Protein AF-A0A8T4NI98-F1 (afdb_monomer)

Sequence (109 aa):
MTDIHHYGKRLEQALVHIEKAPIPKANKESLLAFYRACVADGIKAGKLHRYLGDLLFLTRNNKKKYIDYTRKDIEEIVVRIEQSAYAEWTKYSYKIGLRKFFTWLKGKR

Nearest PDB structures (foldseek):
  6rzb-assembly1_C  TM=2.446E-01  e=1.489E+00  Mus musculus
  6i2m-assembly1_A-2  TM=3.216E-01  e=5.193E+00  Vaccinia virus WR
  5krw-assembly1_A  TM=2.257E-01  e=6.071E+00  Salmonella enterica subsp. enterica serovar Typhimurium str. LT2

Solvent-accessible surface area (backbone atoms only — not comparable to full-atom values): 6309 Å² total; per-residue (Å²): 134,81,75,88,75,46,33,65,61,50,29,52,49,36,52,53,48,47,74,69,42,94,54,53,69,70,40,41,52,50,54,54,51,49,49,53,51,40,50,74,72,67,53,52,48,67,57,49,26,49,38,54,43,47,50,47,66,73,43,58,89,51,81,69,53,66,89,72,58,47,72,64,61,53,49,54,48,49,52,54,46,70,75,40,93,63,54,68,71,56,42,51,51,47,53,50,39,50,49,54,50,57,35,52,74,70,71,59,122

pLDDT: mean 90.77, std 11.13, range [39.84, 97.69]

Mean predicted aligned error: 4.32 Å

Radius of gyration: 13.84 Å; Cα contacts (8 Å, |Δi|>4): 68; chains: 1; bounding box: 37×34×32 Å

Foldseek 3Di:
DDPPPPLVVLLVVLLVCLVPAPEDPLQSVLLVVVLVVCVVVVNDSNLSSLLSNLVCVLPSVPRDRLLPDDPVNLVVSLVVLVPDPDDPVSSVSSVVSSCSSSCVSVVVD

Structure (mmCIF, N/CA/C/O backbone):
data_AF-A0A8T4NI98-F1
#
_entry.id   AF-A0A8T4NI98-F1
#
loop_
_atom_site.group_PDB
_atom_site.id
_atom_site.type_symbol
_atom_site.label_atom_id
_atom_site.label_alt_id
_atom_site.label_comp_id
_atom_site.label_asym_id
_atom_site.label_entity_id
_atom_site.label_seq_id
_atom_site.pdbx_PDB_ins_code
_atom_site.Cartn_x
_atom_site.Cartn_y
_atom_site.Cartn_z
_atom_site.occupancy
_atom_site.B_iso_or_equiv
_atom_site.auth_seq_id
_atom_site.auth_comp_id
_atom_site.auth_asym_id
_atom_site.auth_atom_id
_atom_site.pdbx_PDB_model_num
ATOM 1 N N . MET A 1 1 ? 20.095 -12.194 -19.456 1.00 39.84 1 MET A N 1
ATOM 2 C CA . MET A 1 1 ? 19.239 -11.077 -19.908 1.00 39.84 1 MET A CA 1
ATOM 3 C C . MET A 1 1 ? 19.260 -10.023 -18.816 1.00 39.84 1 MET A C 1
ATOM 5 O O . MET A 1 1 ? 18.743 -10.259 -17.735 1.00 39.84 1 MET A O 1
ATOM 9 N N . THR A 1 2 ? 20.017 -8.958 -19.050 1.00 41.66 2 THR A N 1
ATOM 10 C CA . THR A 1 2 ? 20.445 -7.964 -18.060 1.00 41.66 2 THR A CA 1
ATOM 11 C C . THR A 1 2 ? 19.244 -7.184 -17.517 1.00 41.66 2 THR A C 1
ATOM 13 O O . THR A 1 2 ? 18.476 -6.620 -18.294 1.00 41.66 2 THR A O 1
ATOM 16 N N . ASP A 1 3 ? 19.056 -7.161 -16.194 1.00 51.78 3 ASP A N 1
ATOM 17 C CA . ASP A 1 3 ? 18.019 -6.368 -15.517 1.00 51.78 3 ASP A CA 1
ATOM 18 C C . ASP A 1 3 ? 18.416 -4.876 -15.551 1.00 51.78 3 ASP A C 1
ATOM 20 O O . ASP A 1 3 ? 18.909 -4.311 -14.581 1.00 51.78 3 ASP A O 1
ATOM 24 N N . ILE A 1 4 ? 18.246 -4.238 -16.716 1.00 55.41 4 ILE A N 1
ATOM 25 C CA . ILE A 1 4 ? 18.576 -2.821 -16.983 1.00 55.41 4 ILE A CA 1
ATOM 26 C C . ILE A 1 4 ? 17.716 -1.860 -16.129 1.00 55.41 4 ILE A C 1
ATOM 28 O O . ILE A 1 4 ? 18.030 -0.681 -15.983 1.00 55.41 4 ILE A O 1
ATOM 32 N N . HIS A 1 5 ? 16.639 -2.351 -15.510 1.00 55.12 5 HIS A N 1
ATOM 33 C CA . HIS A 1 5 ? 15.677 -1.536 -14.766 1.00 55.12 5 HIS A CA 1
ATOM 34 C C . HIS A 1 5 ? 15.687 -1.754 -13.242 1.00 55.12 5 HIS A C 1
ATOM 36 O O . HIS A 1 5 ? 14.905 -1.117 -12.529 1.00 55.12 5 HIS A O 1
ATOM 42 N N . HIS A 1 6 ? 16.584 -2.605 -12.733 1.00 71.12 6 HIS A N 1
ATOM 43 C CA . HIS A 1 6 ? 16.768 -2.949 -11.321 1.00 71.12 6 HIS A CA 1
ATOM 44 C C . HIS A 1 6 ? 15.444 -3.246 -10.592 1.00 71.12 6 HIS A C 1
ATOM 46 O O . HIS A 1 6 ? 15.253 -2.859 -9.432 1.00 71.12 6 HIS A O 1
ATOM 52 N N . TYR A 1 7 ? 14.492 -3.898 -11.269 1.00 74.69 7 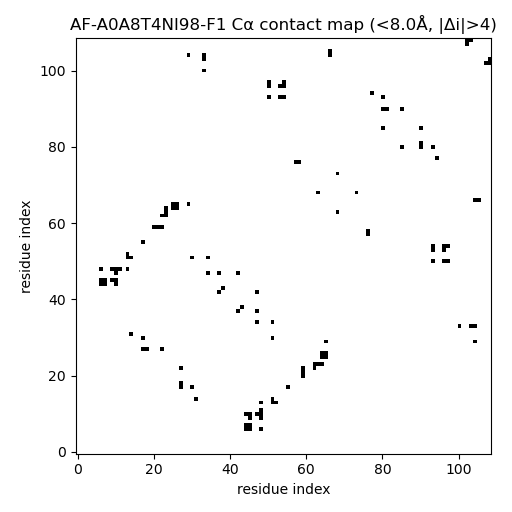TYR A N 1
ATOM 53 C CA . TYR A 1 7 ? 13.142 -4.073 -10.722 1.00 74.69 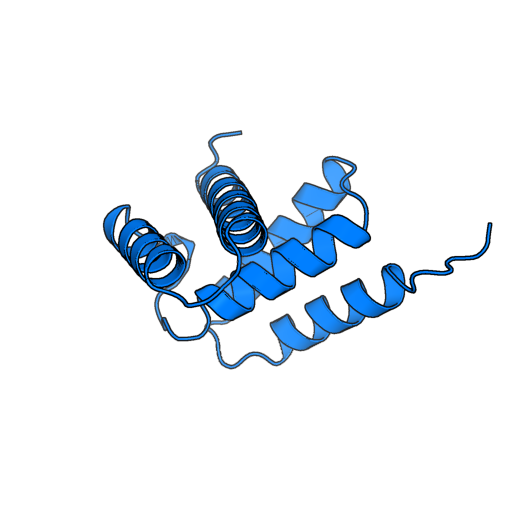7 TYR A CA 1
ATOM 54 C C . TYR A 1 7 ? 13.130 -4.987 -9.495 1.00 74.69 7 TYR A C 1
ATOM 56 O O . TYR A 1 7 ? 12.340 -4.746 -8.583 1.00 74.69 7 TYR A O 1
ATOM 64 N N . GLY A 1 8 ? 14.033 -5.973 -9.438 1.00 79.69 8 GLY A N 1
ATOM 65 C CA . GLY A 1 8 ? 14.259 -6.784 -8.238 1.00 79.69 8 GLY A CA 1
ATOM 66 C C . GLY A 1 8 ? 14.662 -5.925 -7.037 1.00 79.69 8 GLY A C 1
ATOM 67 O O . GLY A 1 8 ? 13.974 -5.922 -6.020 1.00 79.69 8 GLY A O 1
ATOM 68 N N . LYS A 1 9 ? 15.684 -5.074 -7.198 1.00 86.69 9 LYS A N 1
ATOM 69 C CA . LYS A 1 9 ? 16.168 -4.177 -6.135 1.00 86.69 9 LYS A CA 1
ATOM 70 C C . LYS A 1 9 ? 15.096 -3.191 -5.657 1.00 86.69 9 LYS A C 1
ATOM 72 O O . LYS A 1 9 ? 14.971 -2.936 -4.463 1.00 86.69 9 LYS A O 1
ATOM 77 N N . ARG A 1 10 ? 14.296 -2.632 -6.572 1.00 87.50 10 ARG A N 1
ATOM 78 C CA . ARG A 1 10 ? 13.192 -1.720 -6.209 1.00 87.50 10 ARG A CA 1
ATOM 79 C C . ARG A 1 10 ? 12.088 -2.433 -5.432 1.00 87.50 10 ARG A C 1
ATOM 81 O O . ARG A 1 10 ? 11.514 -1.851 -4.514 1.00 87.50 10 ARG A O 1
ATOM 88 N N . LEU A 1 11 ? 11.786 -3.677 -5.796 1.00 90.69 11 LEU A N 1
ATOM 89 C CA . LEU A 1 11 ? 10.825 -4.503 -5.074 1.00 90.69 11 LEU A CA 1
ATOM 90 C C . LEU A 1 11 ? 11.332 -4.840 -3.666 1.00 90.69 11 LEU A C 1
ATOM 92 O O . LEU A 1 11 ? 10.590 -4.658 -2.706 1.00 90.69 11 LEU A O 1
ATOM 96 N N . GLU A 1 12 ? 12.595 -5.245 -3.526 1.00 92.31 12 GLU A N 1
ATOM 97 C CA . GLU A 1 12 ? 13.228 -5.476 -2.221 1.00 92.31 12 GLU A CA 1
ATOM 98 C C . GLU A 1 12 ? 13.147 -4.235 -1.327 1.00 92.31 12 GLU A C 1
ATOM 100 O O . GLU A 1 12 ? 12.732 -4.320 -0.172 1.00 92.31 12 GLU A O 1
ATOM 105 N N . GLN A 1 13 ? 13.460 -3.057 -1.871 1.00 92.06 13 GLN A N 1
ATOM 106 C CA . GLN A 1 13 ? 13.343 -1.793 -1.142 1.00 92.06 13 GLN A CA 1
ATOM 107 C C . GLN A 1 13 ? 11.904 -1.502 -0.703 1.00 92.06 13 GLN A C 1
ATOM 109 O O . GLN A 1 13 ? 11.690 -1.074 0.430 1.00 92.06 13 GLN A O 1
ATOM 114 N N . ALA A 1 14 ? 10.911 -1.759 -1.560 1.00 93.50 14 ALA A N 1
ATOM 115 C CA . ALA A 1 14 ? 9.505 -1.594 -1.199 1.00 93.50 14 ALA A CA 1
ATOM 116 C C . ALA A 1 14 ? 9.107 -2.512 -0.029 1.00 93.50 14 ALA A C 1
ATOM 118 O O . ALA A 1 14 ? 8.425 -2.065 0.892 1.00 93.50 14 ALA A O 1
ATOM 119 N N . LEU A 1 15 ? 9.580 -3.762 -0.021 1.00 95.00 15 LEU A N 1
ATOM 120 C CA . LEU A 1 15 ? 9.353 -4.700 1.082 1.00 95.00 15 LEU A CA 1
ATOM 121 C C . LEU A 1 15 ? 10.019 -4.215 2.379 1.00 95.00 15 LEU A C 1
ATOM 123 O O . LEU A 1 15 ? 9.370 -4.166 3.421 1.00 95.00 15 LEU A O 1
ATOM 127 N N . VAL A 1 16 ? 11.271 -3.754 2.311 1.00 95.38 16 VAL A N 1
ATOM 128 C CA . VAL A 1 16 ? 11.972 -3.166 3.468 1.00 95.38 16 VAL A CA 1
ATOM 129 C C . VAL A 1 16 ? 11.240 -1.930 4.002 1.00 95.38 16 VAL A C 1
ATOM 131 O O . VAL A 1 16 ? 11.148 -1.739 5.216 1.00 95.38 16 VAL A O 1
ATOM 134 N N . HIS A 1 17 ? 10.695 -1.086 3.124 1.00 94.38 17 HIS A N 1
ATOM 135 C CA . HIS A 1 17 ? 9.906 0.076 3.533 1.00 94.38 17 HIS A CA 1
ATOM 136 C C . HIS A 1 17 ? 8.609 -0.320 4.240 1.00 94.38 17 HIS A C 1
ATOM 138 O O . HIS A 1 17 ? 8.250 0.328 5.220 1.00 94.38 17 HIS A O 1
ATOM 144 N N . ILE A 1 18 ? 7.931 -1.383 3.797 1.00 95.62 18 ILE A N 1
ATOM 145 C CA . ILE A 1 18 ? 6.741 -1.912 4.480 1.00 95.62 18 ILE A CA 1
ATOM 146 C C . ILE A 1 18 ? 7.096 -2.373 5.896 1.00 95.62 18 ILE A C 1
ATOM 148 O O . ILE A 1 18 ? 6.419 -1.993 6.852 1.00 95.62 18 ILE A O 1
ATOM 152 N N . GLU A 1 19 ? 8.182 -3.133 6.045 1.00 94.62 19 GLU A N 1
ATOM 153 C CA . GLU A 1 19 ? 8.634 -3.626 7.351 1.00 94.62 19 GLU A CA 1
ATOM 154 C C . GLU A 1 19 ? 8.950 -2.484 8.322 1.00 94.62 19 GLU A C 1
ATOM 156 O O . GLU A 1 19 ? 8.563 -2.518 9.493 1.00 94.62 19 GLU A O 1
ATOM 161 N N . LYS A 1 20 ? 9.593 -1.420 7.830 1.00 94.88 20 LYS A N 1
ATOM 162 C CA . LYS A 1 20 ? 9.987 -0.258 8.640 1.00 94.88 20 LYS A CA 1
ATOM 163 C C . LYS A 1 20 ? 8.881 0.780 8.829 1.00 94.88 20 LYS A C 1
ATOM 165 O O . LYS A 1 20 ? 9.030 1.673 9.658 1.00 94.88 20 LYS A O 1
ATOM 170 N N . ALA A 1 21 ? 7.781 0.692 8.086 1.00 93.25 21 ALA A N 1
ATOM 171 C CA . ALA A 1 21 ? 6.736 1.704 8.134 1.00 93.25 21 ALA A CA 1
ATOM 172 C C . ALA A 1 21 ? 6.065 1.776 9.521 1.00 93.25 21 ALA A C 1
ATOM 174 O O . ALA A 1 21 ? 5.805 0.736 10.139 1.00 93.25 21 ALA A O 1
ATOM 175 N N . PRO A 1 22 ? 5.709 2.981 10.001 1.00 92.50 22 PRO A N 1
ATOM 176 C CA . PRO A 1 22 ? 5.006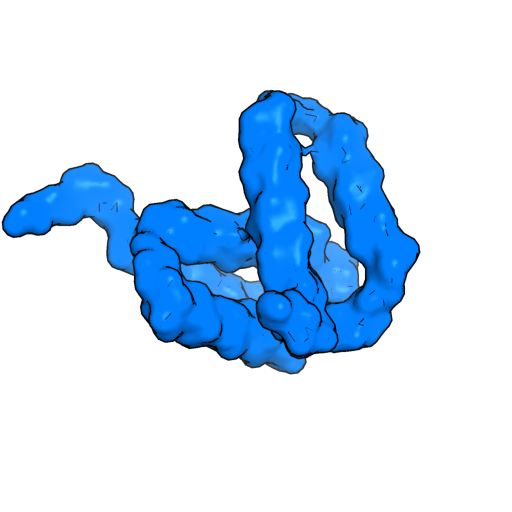 3.179 11.268 1.00 92.50 22 PRO A CA 1
ATOM 177 C C . PRO A 1 22 ? 3.493 2.910 11.124 1.00 92.50 22 PRO A C 1
ATOM 179 O O . PRO A 1 22 ? 2.660 3.739 11.478 1.00 92.50 22 PRO A O 1
ATOM 182 N N . ILE A 1 23 ? 3.134 1.750 10.568 1.00 93.44 23 ILE A N 1
ATOM 183 C CA . ILE A 1 23 ? 1.752 1.284 10.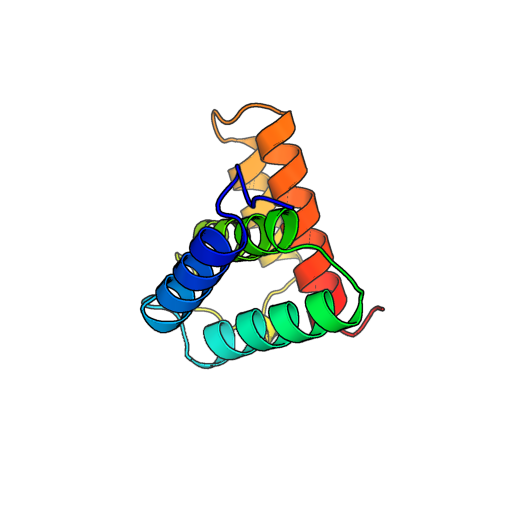384 1.00 93.44 23 ILE A CA 1
ATOM 184 C C . ILE A 1 23 ? 1.479 0.053 11.265 1.00 93.44 23 ILE A C 1
ATOM 186 O O . ILE A 1 23 ? 2.428 -0.640 11.647 1.00 93.44 23 ILE A O 1
ATOM 190 N N . PRO A 1 24 ? 0.205 -0.264 11.576 1.00 93.81 24 PRO A N 1
ATOM 191 C CA . PRO A 1 24 ? -0.140 -1.465 12.334 1.00 93.81 24 PRO A CA 1
ATOM 192 C C . PRO A 1 24 ? 0.477 -2.738 11.740 1.00 93.81 24 PRO A C 1
ATOM 194 O O . PRO A 1 24 ? 0.502 -2.908 10.522 1.00 93.81 24 PRO A O 1
ATOM 197 N N . LYS A 1 25 ? 0.911 -3.675 12.593 1.00 94.12 25 LYS A N 1
ATOM 198 C CA . LYS A 1 25 ? 1.512 -4.951 12.159 1.00 94.12 25 LYS A CA 1
ATOM 199 C C . LYS A 1 25 ? 0.623 -5.716 11.165 1.00 94.12 25 LYS A C 1
ATOM 201 O O . LYS A 1 25 ? 1.105 -6.125 10.115 1.00 94.12 25 LYS A O 1
ATOM 206 N N . ALA A 1 26 ? -0.683 -5.780 11.429 1.00 94.75 26 ALA A N 1
ATOM 207 C CA . ALA A 1 26 ? -1.664 -6.414 10.540 1.00 94.75 26 ALA A CA 1
ATOM 208 C C . ALA A 1 26 ? -1.700 -5.802 9.122 1.00 94.75 26 ALA A C 1
ATOM 210 O O . ALA A 1 26 ? -1.982 -6.492 8.141 1.00 94.75 26 ALA A O 1
ATOM 211 N N . ASN A 1 27 ? -1.387 -4.509 8.987 1.00 95.88 27 ASN A N 1
ATOM 212 C CA . ASN A 1 27 ? -1.330 -3.834 7.689 1.00 95.88 27 ASN A CA 1
ATOM 213 C C . ASN A 1 27 ? -0.075 -4.232 6.912 1.00 95.88 27 ASN A C 1
ATOM 215 O O . ASN A 1 27 ? -0.157 -4.480 5.709 1.00 95.88 27 ASN A O 1
ATOM 219 N N . LYS A 1 28 ? 1.065 -4.361 7.603 1.00 95.94 28 LYS A N 1
ATOM 220 C CA . LYS A 1 28 ? 2.297 -4.905 7.014 1.00 95.94 28 LYS A CA 1
ATOM 221 C C . LYS A 1 28 ? 2.051 -6.318 6.498 1.00 95.94 28 LYS A C 1
ATOM 223 O O . LYS A 1 28 ? 2.274 -6.588 5.324 1.00 95.94 28 LYS A O 1
ATOM 228 N N . GLU A 1 29 ? 1.484 -7.177 7.343 1.00 96.19 29 GLU A N 1
ATOM 229 C CA . GLU A 1 29 ? 1.140 -8.561 6.998 1.00 96.19 29 GLU A CA 1
ATOM 230 C C . GLU A 1 29 ? 0.202 -8.632 5.787 1.00 96.19 29 GLU A C 1
ATOM 232 O O . GLU A 1 29 ? 0.444 -9.413 4.870 1.00 96.19 29 GLU A O 1
ATOM 237 N N . SER A 1 30 ? -0.810 -7.761 5.722 1.00 96.69 30 SER A N 1
ATOM 238 C CA . SER A 1 30 ? -1.728 -7.684 4.578 1.00 96.69 30 SER A CA 1
ATOM 239 C C . SER A 1 30 ? -1.014 -7.313 3.271 1.00 96.69 30 SER A C 1
ATOM 241 O O . SER A 1 30 ? -1.306 -7.899 2.230 1.00 96.69 30 SER A O 1
ATOM 243 N N . LEU A 1 31 ? -0.061 -6.371 3.298 1.00 96.75 31 LEU A N 1
ATOM 244 C CA . LEU A 1 31 ? 0.722 -5.994 2.111 1.00 96.75 31 LEU A CA 1
ATOM 245 C C . LEU A 1 31 ? 1.664 -7.117 1.665 1.00 96.75 31 LEU A C 1
ATOM 247 O O . LEU A 1 31 ? 1.783 -7.378 0.469 1.00 96.75 31 LEU A O 1
ATOM 251 N N . LEU A 1 32 ? 2.302 -7.813 2.608 1.00 96.31 32 LEU A N 1
ATOM 252 C CA . LEU A 1 32 ? 3.174 -8.952 2.308 1.00 96.31 32 LEU A CA 1
ATOM 253 C C . LEU A 1 32 ? 2.383 -10.154 1.776 1.00 96.31 32 LEU A C 1
ATOM 255 O O . LEU A 1 32 ? 2.833 -10.840 0.858 1.00 96.31 32 LEU A O 1
ATOM 259 N N . ALA A 1 33 ? 1.194 -10.408 2.320 1.00 96.38 33 ALA A N 1
ATOM 260 C CA . ALA A 1 33 ? 0.295 -11.440 1.819 1.00 96.38 33 ALA A CA 1
ATOM 261 C C . ALA A 1 33 ? -0.217 -11.092 0.410 1.00 96.38 33 ALA A C 1
ATOM 263 O O . ALA A 1 33 ? -0.213 -11.952 -0.472 1.00 96.38 33 ALA A O 1
ATOM 264 N N . PHE A 1 34 ? -0.549 -9.822 0.156 1.00 96.94 34 PHE A N 1
ATOM 265 C CA . PHE A 1 34 ? -0.912 -9.351 -1.181 1.00 96.94 34 PHE A CA 1
ATOM 266 C C . PHE A 1 34 ? 0.235 -9.501 -2.180 1.00 96.94 34 PHE A C 1
ATOM 268 O O . PHE A 1 34 ? 0.016 -9.936 -3.311 1.00 96.94 34 PHE A O 1
ATOM 275 N N . TYR A 1 35 ? 1.464 -9.182 -1.765 1.00 95.88 35 TYR A N 1
ATOM 276 C CA . TYR A 1 35 ? 2.666 -9.418 -2.559 1.00 95.88 35 TYR A CA 1
ATOM 277 C C . TYR A 1 35 ? 2.772 -10.888 -2.983 1.00 95.88 35 TYR A C 1
ATOM 279 O O . TYR A 1 35 ? 2.881 -11.165 -4.177 1.00 95.88 35 TYR A O 1
ATOM 287 N N . ARG A 1 36 ? 2.659 -11.831 -2.035 1.00 95.44 36 ARG A N 1
ATOM 288 C CA . ARG A 1 36 ? 2.699 -13.276 -2.328 1.00 95.44 36 ARG A CA 1
ATOM 289 C C . ARG A 1 36 ? 1.589 -13.698 -3.290 1.00 95.44 36 ARG A C 1
ATOM 291 O O . ARG A 1 36 ? 1.856 -14.448 -4.223 1.00 95.44 36 ARG A O 1
ATOM 298 N N . ALA A 1 37 ? 0.372 -13.185 -3.106 1.00 95.38 37 ALA A N 1
ATOM 299 C CA . ALA A 1 37 ? -0.744 -13.465 -4.006 1.00 95.38 37 ALA A CA 1
ATOM 300 C C . ALA A 1 37 ? -0.484 -12.949 -5.429 1.00 95.38 37 ALA A C 1
ATOM 302 O O . ALA A 1 37 ? -0.697 -13.662 -6.399 1.00 95.38 37 ALA A O 1
ATOM 303 N N . CYS A 1 38 ? 0.053 -11.738 -5.563 1.00 94.38 38 CYS A N 1
ATOM 304 C CA . CYS A 1 38 ? 0.405 -11.180 -6.864 1.00 94.38 38 CYS A CA 1
ATOM 305 C C . CYS A 1 38 ? 1.547 -11.947 -7.551 1.00 94.38 38 CYS A C 1
ATOM 307 O O . CYS A 1 38 ? 1.536 -12.072 -8.773 1.00 94.38 38 CYS A O 1
ATOM 309 N N . VAL A 1 39 ? 2.521 -12.461 -6.792 1.00 93.81 39 VAL A N 1
ATOM 310 C CA . VAL A 1 39 ? 3.561 -13.357 -7.327 1.00 93.81 39 VAL A CA 1
ATOM 311 C C . VAL A 1 39 ? 2.937 -14.659 -7.831 1.00 93.81 39 VAL A C 1
ATOM 313 O O . VAL A 1 39 ? 3.260 -15.084 -8.937 1.00 93.81 39 VAL A O 1
ATOM 316 N N . ALA A 1 40 ? 2.007 -15.251 -7.073 1.00 93.38 40 ALA A N 1
ATOM 317 C CA . ALA A 1 40 ? 1.271 -16.445 -7.496 1.00 93.38 40 ALA A CA 1
ATOM 318 C C . ALA A 1 40 ? 0.435 -16.205 -8.769 1.00 93.38 40 ALA A C 1
ATOM 320 O O . ALA A 1 40 ? 0.347 -17.086 -9.618 1.00 93.38 40 ALA A O 1
ATOM 321 N N . ASP A 1 41 ? -0.102 -14.994 -8.944 1.00 91.75 41 ASP A N 1
ATOM 322 C CA . ASP A 1 41 ? -0.815 -14.564 -10.155 1.00 91.75 41 ASP A CA 1
ATOM 323 C C . ASP A 1 41 ? 0.136 -14.182 -11.325 1.00 91.75 41 ASP A C 1
ATOM 325 O O . ASP A 1 41 ? -0.310 -13.670 -12.354 1.00 91.75 41 ASP A O 1
ATOM 329 N N . GLY A 1 42 ? 1.458 -14.363 -11.186 1.00 92.88 42 GLY A N 1
ATOM 330 C CA . GLY A 1 42 ? 2.445 -14.096 -12.243 1.00 92.88 42 GLY A CA 1
ATOM 331 C C . GLY A 1 42 ? 2.764 -12.613 -12.485 1.00 92.88 42 GLY A C 1
ATOM 332 O O . GLY A 1 42 ? 3.277 -12.237 -13.545 1.00 92.88 42 GLY A O 1
ATOM 333 N N . ILE A 1 43 ? 2.466 -11.727 -11.529 1.00 93.00 43 ILE A N 1
ATOM 334 C CA . ILE A 1 43 ? 2.714 -10.288 -11.678 1.00 93.00 43 ILE A CA 1
ATOM 335 C C . ILE A 1 43 ? 4.208 -9.983 -11.545 1.00 93.00 43 ILE A C 1
ATOM 337 O O . ILE A 1 43 ? 4.853 -10.304 -10.552 1.00 93.00 43 ILE A O 1
ATOM 341 N N . LYS A 1 44 ? 4.759 -9.288 -12.546 1.00 91.75 44 LYS A N 1
ATOM 342 C CA . LYS A 1 44 ? 6.186 -8.940 -12.601 1.00 91.75 44 LYS A CA 1
ATOM 343 C C . LYS A 1 44 ? 6.592 -7.909 -11.537 1.00 91.75 44 LYS A C 1
ATOM 345 O O . LYS A 1 44 ? 5.831 -6.986 -11.227 1.00 91.75 44 LYS A O 1
ATOM 350 N N . ALA A 1 45 ? 7.849 -7.991 -11.090 1.00 87.75 45 ALA A N 1
ATOM 351 C CA . ALA A 1 45 ? 8.457 -7.118 -10.076 1.00 87.75 45 ALA A CA 1
ATOM 352 C C . ALA A 1 45 ? 8.250 -5.612 -10.335 1.00 87.75 45 ALA A C 1
ATOM 354 O O . ALA A 1 45 ? 7.940 -4.851 -9.418 1.00 87.75 45 ALA A O 1
ATOM 355 N N . GLY A 1 46 ? 8.324 -5.184 -11.601 1.00 87.31 46 GLY A N 1
ATOM 356 C CA . GLY A 1 46 ? 8.086 -3.793 -11.992 1.00 87.31 46 GLY A CA 1
ATOM 357 C C . GLY A 1 46 ? 6.686 -3.275 -11.635 1.00 87.31 46 GLY A C 1
ATOM 358 O O . GLY A 1 46 ? 6.561 -2.132 -11.208 1.00 87.31 46 GLY A O 1
ATOM 359 N N . LYS A 1 47 ? 5.635 -4.100 -11.723 1.00 89.31 47 LYS A N 1
ATOM 360 C CA . LYS A 1 47 ? 4.286 -3.712 -11.267 1.00 89.31 47 LYS A CA 1
ATOM 361 C C . LYS A 1 47 ? 4.144 -3.843 -9.751 1.00 89.31 47 LYS A C 1
ATOM 363 O O . LYS A 1 47 ? 3.543 -2.979 -9.122 1.00 89.31 47 LYS A O 1
ATOM 368 N N . LEU A 1 48 ? 4.737 -4.886 -9.171 1.00 92.81 48 LEU A N 1
ATOM 369 C CA . LEU A 1 48 ? 4.675 -5.161 -7.735 1.00 92.81 48 LEU A CA 1
ATOM 370 C C . LEU A 1 48 ? 5.279 -4.046 -6.882 1.00 92.81 48 LEU A C 1
ATOM 372 O O . LEU A 1 48 ? 4.613 -3.585 -5.960 1.00 92.81 48 LEU A O 1
ATOM 376 N N . HIS A 1 49 ? 6.489 -3.571 -7.208 1.00 92.38 49 HIS A N 1
ATOM 377 C CA . HIS A 1 49 ? 7.115 -2.493 -6.429 1.00 92.38 49 HIS A CA 1
ATOM 378 C C . HIS A 1 49 ? 6.232 -1.238 -6.415 1.00 92.38 49 HIS A C 1
ATOM 380 O O . HIS A 1 49 ? 6.120 -0.570 -5.389 1.00 92.38 49 HIS A O 1
ATOM 386 N N . ARG A 1 50 ? 5.563 -0.957 -7.543 1.00 91.50 50 ARG A N 1
ATOM 387 C CA . ARG A 1 50 ? 4.682 0.195 -7.683 1.00 91.50 50 ARG A CA 1
ATOM 388 C C . ARG A 1 50 ? 3.415 0.023 -6.861 1.00 91.50 50 ARG A C 1
ATOM 390 O O . ARG A 1 50 ? 3.110 0.892 -6.063 1.00 91.50 50 ARG A O 1
ATOM 397 N N . TYR A 1 51 ? 2.736 -1.120 -6.965 1.00 94.50 51 TYR A N 1
ATOM 398 C CA . TYR A 1 51 ? 1.561 -1.392 -6.134 1.00 94.50 51 TYR A CA 1
ATOM 399 C C . TYR A 1 51 ? 1.871 -1.277 -4.643 1.00 94.50 51 TYR A C 1
ATOM 401 O O . TYR A 1 51 ? 1.158 -0.581 -3.932 1.00 94.50 51 TYR A O 1
ATOM 409 N N . LEU A 1 52 ? 2.941 -1.917 -4.173 1.00 95.62 52 LEU A N 1
ATOM 410 C CA . LEU A 1 52 ? 3.313 -1.892 -2.760 1.00 95.62 52 LEU A CA 1
ATOM 411 C C . LEU A 1 52 ? 3.680 -0.482 -2.281 1.00 95.62 52 LEU A C 1
ATOM 413 O O . LEU A 1 52 ? 3.206 -0.054 -1.230 1.00 95.62 52 LEU A O 1
ATOM 417 N N . GLY A 1 53 ? 4.481 0.247 -3.062 1.00 94.12 53 GLY A N 1
ATOM 418 C CA . GLY A 1 53 ? 4.862 1.623 -2.750 1.00 94.12 53 GLY A CA 1
ATOM 419 C C . GLY A 1 53 ? 3.662 2.571 -2.719 1.00 94.12 53 GLY A C 1
ATOM 420 O O . GLY A 1 53 ? 3.497 3.313 -1.750 1.00 94.12 53 GLY A O 1
ATOM 421 N N . ASP A 1 54 ? 2.796 2.499 -3.731 1.00 94.44 54 ASP A N 1
ATOM 422 C CA . ASP A 1 54 ? 1.606 3.344 -3.854 1.00 94.44 54 ASP A CA 1
ATOM 423 C C . ASP A 1 54 ? 0.620 3.059 -2.711 1.00 94.44 54 ASP A C 1
ATOM 425 O O . ASP A 1 54 ? 0.154 3.981 -2.045 1.00 94.44 54 ASP A O 1
ATOM 429 N N . LEU A 1 55 ? 0.343 1.784 -2.415 1.00 96.00 55 LEU A N 1
ATOM 430 C CA . LEU A 1 55 ? -0.548 1.389 -1.319 1.00 96.00 55 LEU A CA 1
ATOM 431 C C . LEU A 1 55 ? -0.029 1.869 0.035 1.00 96.00 55 LEU A C 1
ATOM 433 O O . LEU A 1 55 ? -0.795 2.430 0.823 1.00 96.00 55 LEU A O 1
ATOM 437 N N . LEU A 1 56 ? 1.267 1.687 0.297 1.00 95.12 56 LEU A N 1
ATOM 438 C CA . LEU A 1 56 ? 1.890 2.176 1.519 1.00 95.12 56 LEU A CA 1
ATOM 439 C C . LEU A 1 56 ? 1.763 3.702 1.615 1.00 95.12 56 LEU A C 1
ATOM 441 O O . LEU A 1 56 ? 1.313 4.219 2.634 1.00 95.12 56 LEU A O 1
ATOM 445 N N . PHE A 1 57 ? 2.091 4.429 0.547 1.00 94.19 57 PHE A N 1
ATOM 446 C CA . PHE A 1 57 ? 2.002 5.888 0.506 1.00 94.19 57 PHE A CA 1
ATOM 447 C C . PHE A 1 57 ? 0.577 6.411 0.740 1.00 94.19 57 PHE A C 1
ATOM 449 O O .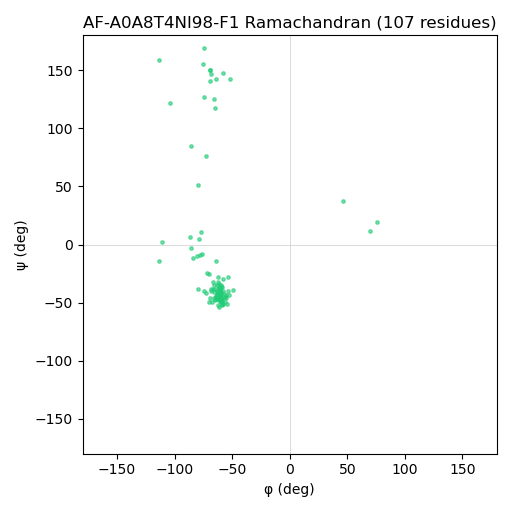 PHE A 1 57 ? 0.382 7.326 1.540 1.00 94.19 57 PHE A O 1
ATOM 456 N N . LEU A 1 58 ? -0.420 5.820 0.080 1.00 93.38 58 LEU A N 1
ATOM 457 C CA . LEU A 1 58 ? -1.815 6.268 0.131 1.00 93.38 58 LEU A CA 1
ATOM 458 C C . LEU A 1 58 ? -2.481 6.012 1.484 1.00 93.38 58 LEU A C 1
ATOM 460 O O . LEU A 1 58 ? -3.439 6.702 1.847 1.00 93.38 58 LEU A O 1
ATOM 464 N N . THR A 1 59 ? -1.994 5.016 2.224 1.00 91.69 59 THR A N 1
ATOM 465 C CA . THR A 1 59 ? -2.650 4.535 3.443 1.00 91.69 59 THR A CA 1
ATOM 466 C C . THR A 1 59 ? -1.861 4.792 4.724 1.00 91.69 59 THR A C 1
ATOM 468 O O . THR A 1 59 ? -2.455 4.735 5.798 1.00 91.69 59 THR A O 1
ATOM 471 N N . ARG A 1 60 ? -0.568 5.150 4.648 1.00 87.69 60 ARG A N 1
ATOM 472 C CA . ARG A 1 60 ? 0.313 5.344 5.823 1.00 87.69 60 ARG A CA 1
ATOM 473 C C . ARG A 1 60 ? -0.220 6.307 6.886 1.00 87.69 60 ARG A C 1
ATOM 475 O O . ARG A 1 60 ? 0.123 6.162 8.051 1.00 87.69 60 ARG A O 1
ATOM 482 N N . ASN A 1 61 ? -1.048 7.278 6.500 1.00 85.38 61 ASN A N 1
ATOM 483 C CA . ASN A 1 61 ? -1.596 8.272 7.428 1.00 85.38 61 ASN A CA 1
ATOM 484 C C . ASN A 1 61 ? -2.805 7.754 8.226 1.00 85.38 61 ASN A C 1
ATOM 486 O O . ASN A 1 61 ? -3.260 8.428 9.147 1.00 85.38 61 ASN A O 1
ATOM 490 N N . ASN A 1 62 ? -3.347 6.584 7.883 1.00 83.94 62 ASN A N 1
ATOM 491 C CA . ASN A 1 62 ? -4.499 6.006 8.558 1.00 83.94 62 ASN A CA 1
ATOM 492 C C . ASN A 1 62 ? -4.050 4.856 9.474 1.00 83.94 62 ASN A C 1
ATOM 494 O O . ASN A 1 62 ? -3.460 3.873 9.027 1.00 83.94 62 ASN A O 1
ATOM 498 N N . LYS A 1 63 ? -4.353 4.978 10.771 1.00 85.69 63 LYS A N 1
ATOM 499 C CA . LYS A 1 63 ? -4.001 3.987 11.802 1.00 85.69 63 LYS A CA 1
ATOM 500 C C . LYS A 1 63 ? -4.922 2.762 11.813 1.00 85.69 63 LYS A C 1
ATOM 502 O O . LYS A 1 63 ? -4.654 1.802 12.531 1.00 85.69 63 LYS A O 1
ATOM 507 N N . LYS A 1 64 ? -6.014 2.790 11.050 1.00 93.00 64 LYS A N 1
ATOM 508 C CA . LYS A 1 64 ? -6.986 1.702 10.956 1.00 93.00 64 LYS A CA 1
ATOM 509 C C . LYS A 1 64 ? -6.379 0.486 10.255 1.00 93.00 64 LYS A C 1
ATOM 511 O O . LYS A 1 64 ? -5.546 0.624 9.351 1.00 93.00 64 LYS A O 1
ATOM 516 N N . LYS A 1 65 ? -6.799 -0.718 10.654 1.00 94.62 65 LYS A N 1
ATOM 517 C C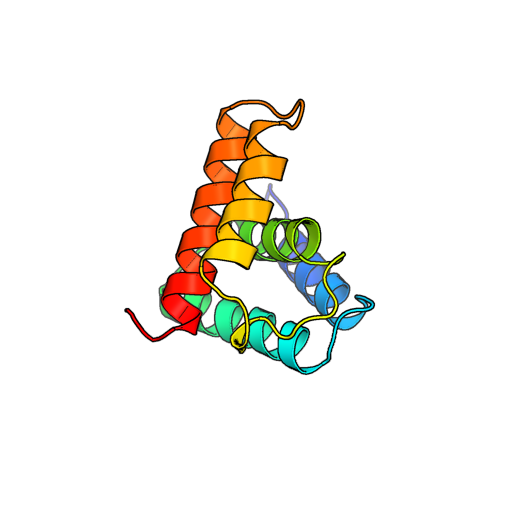A . LYS A 1 65 ? -6.386 -1.942 9.961 1.00 94.62 65 LYS A CA 1
ATOM 518 C C . LYS A 1 65 ? -7.042 -1.988 8.582 1.00 94.62 65 LYS A C 1
ATOM 520 O O . LYS A 1 65 ? -8.213 -1.644 8.465 1.00 94.62 65 LYS A O 1
ATOM 525 N N . TYR A 1 66 ? -6.335 -2.436 7.547 1.00 94.38 66 TYR A N 1
ATOM 526 C CA . TYR A 1 66 ? -6.876 -2.478 6.182 1.00 94.38 66 TYR A CA 1
ATOM 527 C C . TYR A 1 66 ? -8.129 -3.340 6.062 1.00 94.38 66 TYR A C 1
A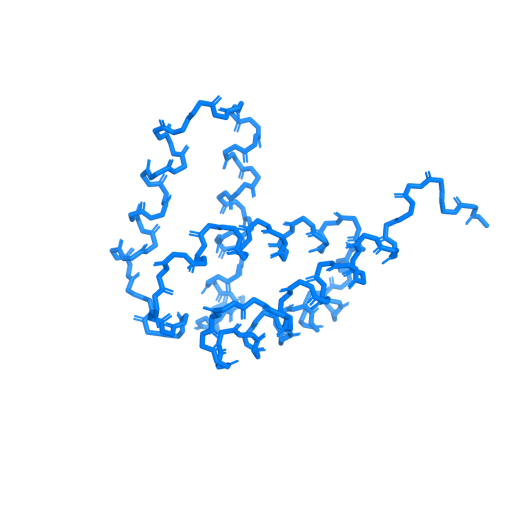TOM 529 O O . TYR A 1 66 ? -9.034 -2.996 5.308 1.00 94.38 66 TYR A O 1
ATOM 537 N N . ILE A 1 67 ? -8.207 -4.426 6.830 1.00 92.62 67 ILE A N 1
ATOM 538 C CA . ILE A 1 67 ? -9.385 -5.297 6.857 1.00 92.62 67 ILE A CA 1
ATOM 539 C C . ILE A 1 67 ? -10.645 -4.571 7.350 1.00 92.62 67 ILE A C 1
ATOM 541 O O . ILE A 1 67 ? -11.744 -4.871 6.895 1.00 92.62 67 ILE A O 1
ATOM 545 N N . ASP A 1 68 ? -10.477 -3.549 8.191 1.00 94.12 68 ASP A N 1
ATOM 546 C CA . ASP A 1 68 ? -11.582 -2.765 8.738 1.00 94.12 68 ASP A CA 1
ATOM 547 C C . ASP A 1 68 ? -11.997 -1.617 7.796 1.00 94.12 68 ASP A C 1
ATOM 549 O O . ASP A 1 68 ? -12.933 -0.873 8.104 1.00 94.12 68 ASP A O 1
ATOM 553 N N . TYR A 1 69 ? -11.307 -1.414 6.662 1.00 94.44 69 TYR A N 1
ATOM 554 C CA . TYR A 1 69 ? -11.620 -0.315 5.744 1.00 94.44 69 TYR A CA 1
ATOM 555 C C . TYR A 1 69 ? -13.012 -0.493 5.134 1.00 94.44 69 TYR A C 1
ATOM 557 O O . TYR A 1 69 ? -13.315 -1.419 4.365 1.00 94.44 69 TYR A O 1
ATOM 565 N N . THR A 1 70 ? -13.854 0.481 5.447 1.00 94.12 70 THR A N 1
ATOM 566 C CA . THR A 1 70 ? -15.184 0.638 4.884 1.00 94.12 70 THR A CA 1
ATOM 567 C C . THR A 1 70 ? -15.092 1.159 3.456 1.00 94.12 70 THR A C 1
ATOM 569 O O . THR A 1 70 ? -14.042 1.591 2.977 1.00 94.12 70 THR A O 1
ATOM 572 N N . ARG A 1 71 ? -16.226 1.139 2.754 1.00 93.44 71 ARG A N 1
ATOM 573 C CA . ARG A 1 71 ? -16.341 1.795 1.451 1.00 93.44 71 ARG A CA 1
ATOM 574 C C . ARG A 1 71 ? -15.953 3.279 1.531 1.00 93.44 71 ARG A C 1
ATOM 576 O O . ARG A 1 71 ? -15.189 3.732 0.688 1.00 93.44 71 ARG A O 1
ATOM 583 N N . LYS A 1 72 ? -16.407 3.979 2.577 1.00 95.00 72 LYS A N 1
ATOM 584 C CA . LYS A 1 72 ? -16.123 5.400 2.806 1.00 95.00 72 LYS A CA 1
ATOM 585 C C . LYS A 1 72 ? -14.625 5.671 2.978 1.00 95.00 72 LYS A C 1
ATOM 587 O O . LYS A 1 72 ? -14.106 6.574 2.340 1.00 95.00 72 LYS A O 1
ATOM 592 N N . ASP A 1 73 ? -13.917 4.839 3.750 1.00 94.69 73 ASP A N 1
ATOM 593 C CA . ASP A 1 73 ? -12.459 4.974 3.932 1.00 94.69 73 ASP A CA 1
ATOM 594 C C . ASP A 1 73 ? -11.706 4.909 2.584 1.00 94.69 73 ASP A C 1
ATOM 596 O O . ASP A 1 73 ? -10.748 5.645 2.348 1.00 94.69 73 ASP A O 1
ATOM 600 N N . ILE A 1 74 ? -12.141 4.022 1.680 1.00 94.69 74 ILE A N 1
ATOM 601 C CA . ILE A 1 74 ? -11.543 3.874 0.344 1.00 94.69 74 ILE A CA 1
ATOM 602 C C . ILE A 1 74 ? -11.916 5.065 -0.549 1.00 94.69 74 ILE A C 1
ATOM 604 O O . ILE A 1 74 ? -11.056 5.581 -1.261 1.00 94.69 74 ILE A O 1
ATOM 608 N N . GLU A 1 75 ? -13.169 5.520 -0.505 1.00 95.94 75 GLU A N 1
ATOM 609 C CA . GLU A 1 75 ? -13.634 6.697 -1.251 1.00 95.94 75 GLU A CA 1
ATOM 610 C C . GLU A 1 75 ? -12.870 7.962 -0.845 1.00 95.94 75 GLU A C 1
ATOM 612 O O . GLU A 1 75 ? -12.428 8.704 -1.716 1.00 95.94 75 GLU A O 1
ATOM 617 N N . GLU A 1 76 ? -12.603 8.166 0.445 1.00 96.00 76 GLU A N 1
ATOM 618 C CA . GLU A 1 76 ? -11.786 9.285 0.931 1.00 96.00 76 GLU A CA 1
ATOM 619 C C . GLU A 1 76 ? -10.352 9.242 0.377 1.00 96.00 76 GLU A C 1
ATOM 621 O O . GLU A 1 76 ? -9.792 10.277 0.011 1.00 96.00 76 GLU A O 1
ATOM 626 N N . ILE A 1 77 ? -9.753 8.051 0.243 1.00 96.44 77 ILE A N 1
ATOM 627 C CA . ILE A 1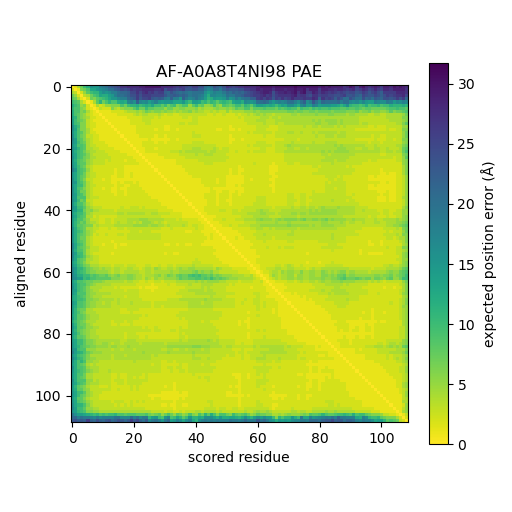 77 ? -8.450 7.907 -0.425 1.00 96.44 77 ILE A CA 1
ATOM 628 C C . ILE A 1 77 ? -8.552 8.333 -1.890 1.00 96.44 77 ILE A C 1
ATOM 630 O O . ILE A 1 77 ? -7.685 9.066 -2.364 1.00 96.44 77 ILE A O 1
ATOM 634 N N . VAL A 1 78 ? -9.599 7.898 -2.595 1.00 96.56 78 VAL A N 1
ATOM 635 C CA . VAL A 1 78 ? -9.818 8.254 -4.003 1.00 96.56 78 VAL A CA 1
ATOM 636 C C . VAL A 1 78 ? -10.027 9.759 -4.164 1.00 96.56 78 VAL A C 1
ATOM 638 O O . VAL A 1 78 ? -9.386 10.350 -5.024 1.00 96.56 78 VAL A O 1
ATOM 641 N N . VAL A 1 79 ? -10.814 10.404 -3.300 1.00 97.62 79 VAL A N 1
ATOM 642 C CA . VAL A 1 79 ? -11.000 11.866 -3.309 1.00 97.62 79 VAL A CA 1
ATOM 643 C C . VAL A 1 79 ? -9.658 12.591 -3.184 1.00 97.62 79 VAL A C 1
ATOM 645 O O . VAL A 1 79 ? -9.373 13.486 -3.978 1.00 97.62 79 VAL A O 1
ATOM 648 N N . ARG A 1 80 ? -8.781 12.162 -2.264 1.00 96.38 80 ARG A N 1
ATOM 649 C CA . ARG A 1 80 ? -7.432 12.746 -2.133 1.00 96.38 80 ARG A CA 1
ATOM 650 C C . ARG A 1 80 ? -6.565 12.531 -3.373 1.00 96.38 80 ARG A C 1
ATOM 652 O O . ARG A 1 80 ? -5.751 13.391 -3.695 1.00 96.38 80 ARG A O 1
ATOM 659 N N . ILE A 1 81 ? -6.709 11.394 -4.059 1.00 96.44 81 ILE A N 1
ATOM 660 C CA . ILE A 1 81 ? -6.012 11.142 -5.327 1.00 96.44 81 ILE A CA 1
ATOM 661 C C . ILE A 1 81 ? -6.510 12.120 -6.396 1.00 96.44 81 ILE A C 1
ATOM 663 O O . ILE A 1 81 ? -5.690 12.754 -7.058 1.00 96.44 81 ILE A O 1
ATOM 667 N N . GLU A 1 82 ? -7.823 12.283 -6.548 1.00 97.69 82 GLU A N 1
ATOM 668 C CA . GLU A 1 82 ? -8.404 13.169 -7.566 1.00 97.69 82 GLU A CA 1
ATOM 669 C C . GLU A 1 82 ? -8.035 14.640 -7.348 1.00 97.69 82 GLU A C 1
ATOM 671 O O . GLU A 1 82 ? -7.695 15.336 -8.304 1.00 97.69 82 GLU A O 1
ATOM 676 N N . GLN A 1 83 ? -8.021 15.085 -6.090 1.00 97.19 83 GLN A N 1
ATOM 677 C CA . GLN A 1 83 ? -7.666 16.453 -5.694 1.00 97.19 83 GLN A CA 1
ATOM 678 C C . GLN A 1 83 ? -6.158 16.742 -5.731 1.00 97.19 83 GLN A C 1
ATOM 680 O O . GLN A 1 83 ? -5.739 17.884 -5.550 1.00 97.19 83 GLN A O 1
ATOM 685 N N . SER A 1 84 ? -5.320 15.725 -5.935 1.00 96.00 84 SER A N 1
ATOM 686 C CA . SER A 1 84 ? -3.872 15.910 -6.008 1.00 96.00 84 SER A CA 1
ATOM 687 C C . SER A 1 84 ? -3.431 16.540 -7.335 1.00 96.00 84 SER A C 1
ATOM 689 O O . SER A 1 84 ? -4.059 16.357 -8.378 1.00 96.00 84 SER A O 1
ATOM 691 N N . ALA A 1 85 ? -2.273 17.202 -7.317 1.00 96.88 85 ALA A N 1
ATOM 692 C CA . ALA A 1 85 ? -1.626 17.753 -8.510 1.00 96.88 85 ALA A CA 1
ATOM 693 C C . ALA A 1 85 ? -0.900 16.693 -9.371 1.00 96.88 85 ALA A C 1
ATOM 695 O O . ALA A 1 85 ? -0.109 17.036 -10.248 1.00 96.88 85 ALA A O 1
ATOM 696 N N . TYR A 1 86 ? -1.103 15.396 -9.108 1.00 96.00 86 TYR A N 1
ATOM 697 C CA . TYR A 1 86 ? -0.474 14.344 -9.902 1.00 96.00 86 TYR A CA 1
ATOM 698 C C . TYR A 1 86 ? -1.051 14.294 -11.320 1.00 96.00 86 TYR A C 1
ATOM 700 O O . TYR A 1 86 ? -2.230 14.554 -11.535 1.00 96.00 86 TYR A O 1
ATOM 708 N N . ALA A 1 87 ? -0.228 13.880 -12.285 1.00 97.00 87 ALA A N 1
ATOM 709 C CA . AL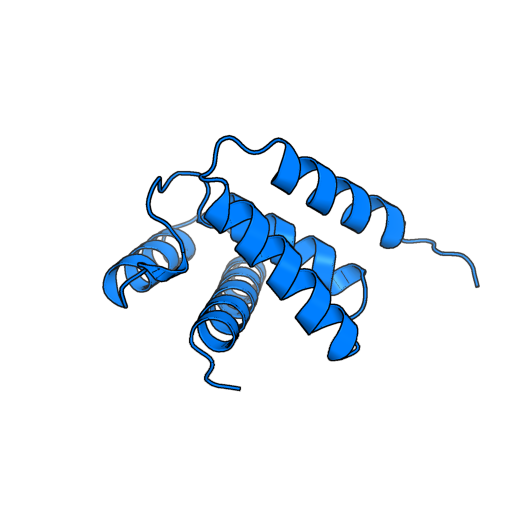A A 1 87 ? -0.698 13.609 -13.639 1.00 97.00 87 ALA A CA 1
ATOM 710 C C . ALA A 1 87 ? -1.812 12.546 -13.640 1.00 97.00 87 ALA A C 1
ATOM 712 O O . ALA A 1 87 ? -1.775 11.596 -12.852 1.00 97.00 87 ALA A O 1
ATOM 713 N N . GLU A 1 88 ? -2.750 12.656 -14.580 1.00 96.50 88 GLU A N 1
ATOM 714 C CA . GLU A 1 88 ? -3.903 11.750 -14.699 1.00 96.50 88 GLU A CA 1
ATOM 715 C C . GLU A 1 88 ? -3.498 10.272 -14.765 1.00 96.50 88 GLU A C 1
ATOM 717 O O . GLU A 1 88 ? -4.080 9.420 -14.094 1.00 96.50 88 GLU A O 1
ATOM 722 N N . TRP A 1 89 ? -2.415 9.961 -15.480 1.00 95.25 89 TRP A N 1
ATOM 723 C CA . TRP A 1 89 ? -1.856 8.608 -15.530 1.00 95.25 89 TRP A CA 1
ATOM 724 C C . TRP A 1 89 ? -1.387 8.086 -14.157 1.00 95.25 89 TRP A C 1
ATOM 726 O O . TRP A 1 89 ? -1.548 6.902 -13.835 1.00 95.25 89 TRP A O 1
ATOM 736 N N . THR A 1 90 ? -0.833 8.960 -13.315 1.00 94.75 90 THR A N 1
ATOM 737 C CA . THR A 1 90 ? -0.419 8.610 -11.951 1.00 94.75 90 THR A CA 1
ATOM 738 C C . THR A 1 90 ? -1.642 8.349 -11.076 1.00 94.75 90 THR A C 1
ATOM 740 O O . THR A 1 90 ? -1.700 7.309 -10.419 1.00 94.75 90 THR A O 1
ATOM 743 N N . LYS A 1 91 ? -2.658 9.223 -11.129 1.00 96.94 91 LYS A N 1
ATOM 744 C CA . LYS A 1 91 ? -3.937 9.022 -10.423 1.00 96.94 91 LYS A CA 1
ATOM 745 C C . LYS A 1 91 ? -4.601 7.707 -10.834 1.00 96.94 91 LYS A C 1
ATOM 747 O O . LYS A 1 91 ? -5.043 6.928 -9.989 1.00 96.94 91 LYS A O 1
ATOM 752 N N . TYR A 1 92 ? -4.626 7.424 -12.134 1.00 95.50 92 TYR A N 1
ATOM 753 C CA . TYR A 1 92 ? -5.146 6.178 -12.687 1.00 95.50 92 TYR A CA 1
ATOM 754 C C . TYR A 1 92 ? -4.403 4.950 -12.142 1.00 95.50 92 TYR A C 1
ATOM 756 O O . TYR A 1 92 ? -5.032 4.007 -11.655 1.00 95.50 92 TYR A O 1
ATOM 764 N N . SER A 1 93 ? -3.068 4.987 -12.141 1.00 92.56 93 SER A N 1
ATOM 765 C CA . SER A 1 93 ? -2.231 3.905 -11.607 1.00 92.56 93 SER A CA 1
ATOM 766 C C . SER A 1 93 ? -2.492 3.651 -10.117 1.00 92.56 93 SER A C 1
ATOM 768 O O . SER A 1 93 ? -2.655 2.497 -9.712 1.00 92.56 93 SER A O 1
ATOM 770 N N . TYR A 1 94 ? -2.619 4.716 -9.319 1.00 96.38 94 TYR A N 1
ATOM 771 C CA . TYR A 1 94 ? -2.970 4.623 -7.899 1.00 96.38 94 TYR A CA 1
ATOM 772 C C . TYR A 1 94 ? -4.320 3.940 -7.692 1.00 96.38 94 TYR A C 1
ATOM 774 O O . TYR A 1 94 ? -4.419 2.987 -6.916 1.00 96.38 94 TYR A O 1
ATOM 782 N N . LYS A 1 95 ? -5.352 4.364 -8.432 1.00 96.31 95 LYS A N 1
ATOM 783 C CA . LYS A 1 95 ? -6.689 3.760 -8.357 1.00 96.31 95 LYS A CA 1
ATOM 784 C C . LYS A 1 95 ? -6.681 2.279 -8.744 1.00 96.31 95 LYS A C 1
ATOM 786 O O . LYS A 1 95 ? -7.370 1.489 -8.098 1.00 96.31 95 LYS A O 1
ATOM 791 N N . ILE A 1 96 ? -5.883 1.868 -9.738 1.00 95.38 96 ILE A N 1
ATOM 792 C CA . ILE A 1 96 ? -5.733 0.446 -10.097 1.00 95.38 96 ILE A CA 1
ATOM 793 C C . ILE A 1 96 ? -5.150 -0.359 -8.936 1.00 95.38 96 ILE A C 1
ATOM 795 O O . ILE A 1 96 ? -5.723 -1.389 -8.571 1.00 95.38 96 ILE A O 1
ATOM 799 N N . GLY A 1 97 ? -4.018 0.084 -8.379 1.00 94.75 97 GLY A N 1
ATOM 800 C CA . GLY A 1 97 ? -3.349 -0.616 -7.279 1.00 94.75 97 GLY A CA 1
ATOM 801 C C . GLY A 1 97 ? -4.263 -0.740 -6.061 1.00 94.75 97 GLY A C 1
ATOM 802 O O . GLY A 1 97 ? -4.447 -1.837 -5.530 1.00 94.75 97 GLY A O 1
ATOM 803 N N . LEU A 1 98 ? -4.924 0.365 -5.703 1.00 96.31 98 LEU A N 1
ATOM 804 C CA . LEU A 1 98 ? -5.897 0.440 -4.615 1.00 96.31 98 LEU A CA 1
ATOM 805 C C . LEU A 1 98 ? -7.060 -0.540 -4.817 1.00 96.31 98 LEU A C 1
ATOM 807 O O . LEU A 1 98 ? -7.355 -1.344 -3.931 1.00 96.31 98 LEU A O 1
ATOM 811 N N . ARG A 1 99 ? -7.692 -0.519 -6.000 1.00 95.12 99 ARG A N 1
ATOM 812 C CA . ARG A 1 99 ? -8.810 -1.414 -6.327 1.00 95.12 99 ARG A CA 1
ATOM 813 C C . ARG A 1 99 ? -8.386 -2.871 -6.240 1.00 95.12 99 ARG A C 1
ATOM 815 O O . ARG A 1 99 ? -9.081 -3.660 -5.605 1.00 95.12 99 ARG A O 1
ATOM 822 N N . LYS A 1 100 ? -7.259 -3.233 -6.860 1.00 95.12 100 LYS A N 1
ATOM 823 C CA . LYS A 1 100 ? -6.774 -4.618 -6.885 1.00 95.12 100 LYS A CA 1
ATOM 824 C C . LYS A 1 100 ? -6.498 -5.136 -5.472 1.00 95.12 100 LYS A C 1
ATOM 826 O O . LYS A 1 100 ? -6.935 -6.235 -5.149 1.00 95.12 100 LYS A O 1
ATOM 831 N N . PHE A 1 101 ? -5.846 -4.331 -4.633 1.00 96.81 101 PHE A N 1
ATOM 832 C CA . PHE A 1 101 ? -5.547 -4.693 -3.249 1.00 96.81 101 PHE A CA 1
ATOM 833 C C . PHE A 1 101 ? -6.806 -4.942 -2.418 1.00 96.81 101 PHE A C 1
ATOM 835 O O . PHE A 1 101 ? -6.955 -6.020 -1.852 1.00 96.81 101 PHE A O 1
ATOM 842 N N . PHE A 1 102 ? -7.744 -3.991 -2.377 1.00 95.31 102 PHE A N 1
ATOM 843 C CA . PHE A 1 102 ? -8.946 -4.139 -1.547 1.00 95.31 102 PHE A CA 1
ATOM 844 C C . PHE A 1 102 ? -9.940 -5.172 -2.088 1.00 95.31 102 PHE A C 1
ATOM 846 O O . PHE A 1 102 ? -10.705 -5.740 -1.313 1.00 95.31 102 PHE A O 1
ATOM 853 N N . THR A 1 103 ? -9.921 -5.439 -3.395 1.00 94.00 103 THR A N 1
ATOM 854 C CA . THR A 1 103 ? -10.698 -6.528 -4.009 1.00 94.00 103 THR A CA 1
ATOM 855 C C . THR A 1 103 ? -10.155 -7.885 -3.561 1.00 94.00 103 THR A C 1
ATOM 857 O O . THR A 1 103 ? -10.908 -8.698 -3.026 1.00 94.00 103 THR A O 1
ATOM 860 N N . TRP A 1 104 ? -8.831 -8.070 -3.654 1.00 95.75 104 TRP A N 1
ATOM 861 C CA . TRP A 1 104 ? -8.142 -9.255 -3.144 1.00 95.75 104 TRP A CA 1
ATOM 862 C C . TRP A 1 104 ? -8.348 -9.442 -1.632 1.00 95.75 104 TRP A C 1
ATOM 864 O O . TRP A 1 104 ? -8.719 -10.528 -1.196 1.00 95.75 104 TRP A O 1
ATOM 874 N N . LEU A 1 105 ? -8.182 -8.378 -0.838 1.00 94.25 105 LEU A N 1
ATOM 875 C CA . LEU A 1 105 ? -8.279 -8.432 0.625 1.00 94.25 105 LEU A CA 1
ATOM 876 C C . LEU A 1 105 ? -9.674 -8.862 1.104 1.00 94.25 105 LEU A C 1
ATOM 878 O O . LEU A 1 105 ? -9.800 -9.523 2.128 1.00 94.25 105 LEU A O 1
ATOM 882 N N . LYS A 1 106 ? -10.724 -8.502 0.357 1.00 91.25 106 LYS A N 1
ATOM 883 C CA . LYS A 1 106 ? -12.117 -8.865 0.661 1.00 91.25 106 LYS A CA 1
ATOM 884 C C . LYS A 1 106 ? -12.527 -10.232 0.097 1.00 91.25 106 LYS A C 1
ATOM 886 O O . LYS A 1 106 ? -13.707 -10.564 0.148 1.00 91.25 106 LYS A O 1
ATOM 891 N N . GLY A 1 107 ? -11.593 -11.001 -0.471 1.00 86.62 107 GLY A N 1
ATOM 892 C CA . GLY A 1 107 ? -11.852 -12.341 -1.008 1.00 86.62 107 GLY A CA 1
ATOM 893 C C . GLY A 1 107 ? -12.710 -12.370 -2.276 1.00 86.62 107 GLY A C 1
ATOM 894 O O . GLY A 1 107 ? -13.151 -13.438 -2.689 1.00 86.62 107 GLY A O 1
ATOM 895 N N . LYS A 1 108 ? -12.951 -11.218 -2.910 1.00 69.44 108 LYS A N 1
ATOM 896 C CA . LYS A 1 108 ? -13.652 -11.137 -4.195 1.00 69.44 108 LYS A CA 1
ATOM 897 C C . LYS A 1 108 ? -12.604 -11.342 -5.286 1.00 69.44 108 LYS A C 1
ATOM 899 O O . LYS A 1 108 ? -11.984 -10.372 -5.706 1.00 69.44 108 LYS A O 1
ATOM 904 N N . ARG A 1 109 ? -12.301 -12.597 -5.617 1.00 53.44 109 ARG A N 1
ATOM 905 C CA . ARG A 1 109 ? -11.297 -12.939 -6.634 1.00 53.44 109 ARG A CA 1
ATOM 906 C C . ARG A 1 109 ? -11.864 -12.808 -8.042 1.00 53.44 109 ARG A C 1
ATOM 908 O O . ARG A 1 109 ? -13.030 -13.213 -8.228 1.00 53.44 109 ARG A O 1
#

Secondary structure (DSSP, 8-state):
---TT-HHHHHHHHHHHHHHSSS-HHHHHHHHHHHHHHHHTT--HHHHHHHHHHHHHHHTT--S-GGG--HHHHHHHHHHHHTSSS-HHHHHHHHHHHHHHHHHHTT--